Protein AF-A0AAU4IMH9-F1 (afdb_monomer)

pLDDT: mean 73.92, std 11.95, range [44.5, 88.88]

Structure (mmCIF, N/CA/C/O backbone):
data_AF-A0AAU4IMH9-F1
#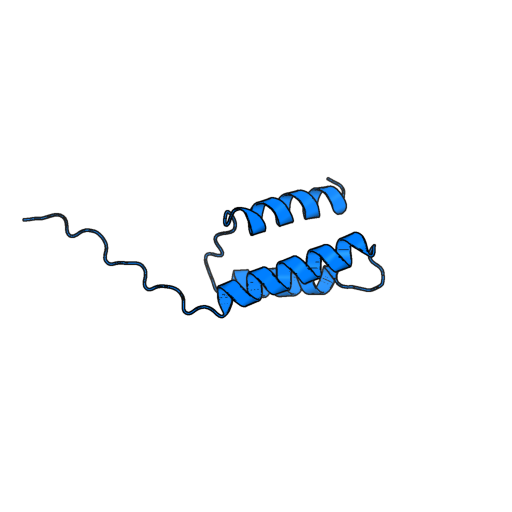
_entry.id   AF-A0AAU4IMH9-F1
#
loop_
_atom_site.group_PDB
_atom_site.id
_atom_site.type_symbol
_atom_site.label_atom_id
_atom_site.label_alt_id
_atom_site.label_comp_id
_atom_site.label_asym_id
_atom_site.label_entity_id
_atom_site.label_seq_id
_atom_site.pdbx_PDB_ins_code
_atom_site.Cartn_x
_atom_site.Cartn_y
_atom_site.Cartn_z
_atom_site.occupancy
_atom_site.B_iso_or_equiv
_atom_site.auth_seq_id
_atom_site.auth_comp_id
_atom_site.auth_asym_id
_atom_site.auth_atom_id
_atom_site.pdbx_PDB_model_num
ATOM 1 N N . MET A 1 1 ? 1.996 9.427 -18.538 1.00 60.84 1 MET A N 1
ATOM 2 C CA . MET A 1 1 ? 2.343 9.382 -17.112 1.00 60.84 1 MET A CA 1
ATOM 3 C C . MET A 1 1 ? 3.046 8.067 -16.959 1.00 60.84 1 MET A C 1
ATOM 5 O O . MET A 1 1 ? 2.413 7.045 -17.214 1.00 60.84 1 MET A O 1
ATOM 9 N N . ASP A 1 2 ? 4.349 8.120 -16.747 1.00 76.75 2 ASP A N 1
ATOM 10 C CA . ASP A 1 2 ? 5.154 6.913 -16.623 1.00 76.75 2 ASP A CA 1
ATOM 11 C C . ASP A 1 2 ? 4.889 6.270 -15.248 1.00 76.75 2 ASP A C 1
ATOM 13 O O . ASP A 1 2 ? 4.349 6.923 -14.348 1.00 76.75 2 ASP A O 1
ATOM 17 N N . ASP A 1 3 ? 5.192 4.977 -15.089 1.00 66.25 3 ASP A N 1
ATOM 18 C CA . ASP A 1 3 ? 4.874 4.222 -13.860 1.00 66.25 3 ASP A CA 1
ATOM 19 C C . ASP A 1 3 ? 5.471 4.896 -12.602 1.00 66.25 3 ASP A C 1
ATOM 21 O O . ASP A 1 3 ? 4.843 4.907 -11.543 1.00 66.25 3 ASP A O 1
ATOM 25 N N . GLU A 1 4 ? 6.645 5.522 -12.735 1.00 68.81 4 GLU A N 1
ATOM 26 C CA . GLU A 1 4 ? 7.315 6.294 -11.678 1.00 68.81 4 GLU A CA 1
ATOM 27 C C . GLU A 1 4 ? 6.547 7.563 -11.282 1.00 68.81 4 GLU A 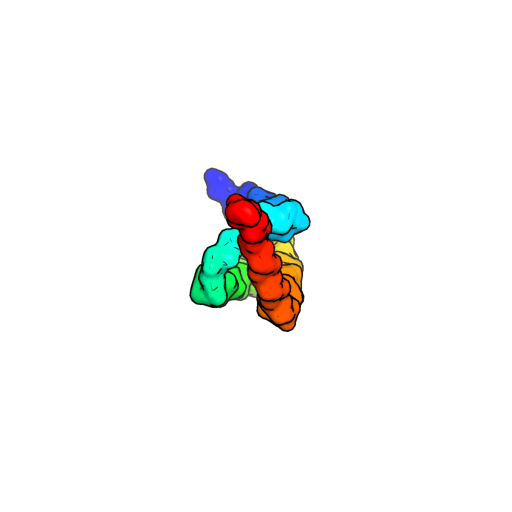C 1
ATOM 29 O O . GLU A 1 4 ? 6.360 7.822 -10.091 1.00 68.81 4 GLU A O 1
ATOM 34 N N . ASP A 1 5 ? 6.029 8.320 -12.254 1.00 73.25 5 ASP A N 1
ATOM 35 C CA . ASP A 1 5 ? 5.230 9.520 -11.980 1.00 73.25 5 ASP A CA 1
ATOM 36 C C . ASP A 1 5 ? 3.950 9.158 -11.219 1.00 73.25 5 ASP A C 1
ATOM 38 O O . ASP A 1 5 ? 3.546 9.853 -10.280 1.00 73.25 5 ASP A O 1
ATOM 42 N N . PHE A 1 6 ? 3.287 8.068 -11.625 1.00 74.62 6 PHE A N 1
ATOM 43 C CA . PHE A 1 6 ? 2.067 7.592 -10.972 1.00 74.62 6 PHE A CA 1
ATOM 44 C C . PHE A 1 6 ? 2.337 7.204 -9.518 1.00 74.62 6 PHE A C 1
ATOM 46 O O . PHE A 1 6 ? 1.565 7.565 -8.625 1.00 74.62 6 PHE A O 1
ATOM 53 N N . LEU A 1 7 ? 3.462 6.531 -9.271 1.00 72.38 7 LEU A N 1
ATOM 54 C CA . LEU A 1 7 ? 3.879 6.141 -7.932 1.00 72.38 7 LEU A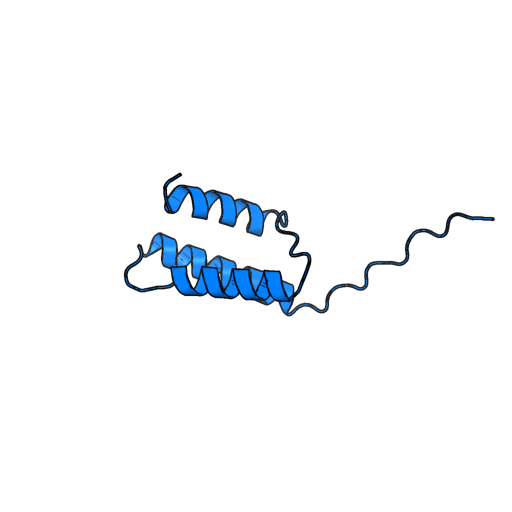 CA 1
ATOM 55 C C . LEU A 1 7 ? 4.196 7.353 -7.051 1.00 72.38 7 LEU A C 1
ATOM 57 O O . LEU A 1 7 ? 3.773 7.385 -5.897 1.00 72.38 7 LEU A O 1
ATOM 61 N N . GLY A 1 8 ? 4.877 8.363 -7.600 1.00 73.19 8 GLY A N 1
ATOM 62 C CA . GLY A 1 8 ? 5.190 9.609 -6.897 1.00 73.19 8 GLY A CA 1
ATOM 63 C C . GLY A 1 8 ? 3.934 10.354 -6.445 1.00 73.19 8 GLY A C 1
ATOM 64 O O . GLY A 1 8 ? 3.807 10.706 -5.273 1.00 73.19 8 GLY A O 1
ATOM 65 N N . VAL A 1 9 ? 2.953 10.515 -7.338 1.00 74.06 9 VAL A N 1
ATOM 66 C CA . VAL A 1 9 ? 1.665 11.152 -7.004 1.00 74.06 9 VAL A CA 1
ATOM 67 C C . VAL A 1 9 ? 0.882 10.338 -5.970 1.00 74.06 9 VAL A C 1
ATOM 69 O O . VAL A 1 9 ? 0.267 10.905 -5.062 1.00 74.06 9 VAL A O 1
ATOM 72 N N . LEU A 1 10 ? 0.901 9.007 -6.075 1.00 69.50 10 LEU A N 1
ATOM 73 C CA . LEU A 1 10 ? 0.203 8.134 -5.134 1.00 69.50 10 LEU A CA 1
ATOM 74 C C . LEU A 1 10 ? 0.870 8.154 -3.747 1.00 69.50 10 LEU A C 1
ATOM 76 O O . LEU A 1 10 ? 0.166 8.188 -2.735 1.00 69.50 10 LEU A O 1
ATOM 80 N N . LEU A 1 11 ? 2.205 8.175 -3.687 1.00 68.69 11 LEU A N 1
ATOM 81 C CA . LEU A 1 11 ? 2.981 8.331 -2.454 1.00 68.69 11 LEU A CA 1
ATOM 82 C C . LEU A 1 11 ? 2.633 9.638 -1.751 1.00 68.69 11 LEU A C 1
ATOM 84 O O . LEU A 1 11 ? 2.328 9.622 -0.556 1.00 68.69 11 LEU A O 1
ATOM 88 N N . ASP A 1 12 ? 2.621 10.747 -2.483 1.00 74.12 12 ASP A N 1
ATOM 89 C CA . ASP A 1 12 ? 2.298 12.064 -1.933 1.00 74.12 12 ASP A CA 1
ATOM 90 C C . ASP A 1 12 ? 0.864 12.074 -1.368 1.00 74.12 12 ASP A C 1
ATOM 92 O O . ASP A 1 12 ? 0.623 12.443 -0.215 1.00 74.12 12 ASP A O 1
ATOM 96 N N . ALA A 1 13 ? -0.086 11.492 -2.108 1.00 67.69 13 ALA A N 1
ATOM 97 C CA . ALA A 1 13 ? -1.478 11.365 -1.679 1.00 67.69 13 ALA A CA 1
ATOM 98 C C . ALA A 1 13 ? -1.677 10.467 -0.437 1.00 67.69 13 ALA A C 1
ATOM 100 O O . ALA A 1 13 ? -2.553 10.746 0.395 1.00 67.69 13 ALA A O 1
ATOM 101 N N . VAL A 1 14 ? -0.896 9.387 -0.288 1.00 63.62 14 VAL A N 1
ATOM 102 C CA . VAL A 1 14 ? -0.918 8.531 0.915 1.00 63.62 14 VAL A CA 1
ATOM 103 C C . VAL A 1 14 ? -0.290 9.254 2.107 1.00 63.62 14 VAL A C 1
ATOM 105 O O . VAL A 1 14 ? -0.818 9.147 3.219 1.00 63.62 14 VAL A O 1
ATOM 108 N N . THR A 1 15 ? 0.804 9.984 1.880 1.00 63.66 15 THR A N 1
ATOM 109 C CA . THR A 1 15 ? 1.586 10.673 2.920 1.00 63.66 15 THR A CA 1
ATOM 110 C C . THR A 1 15 ? 0.831 11.867 3.494 1.00 63.66 15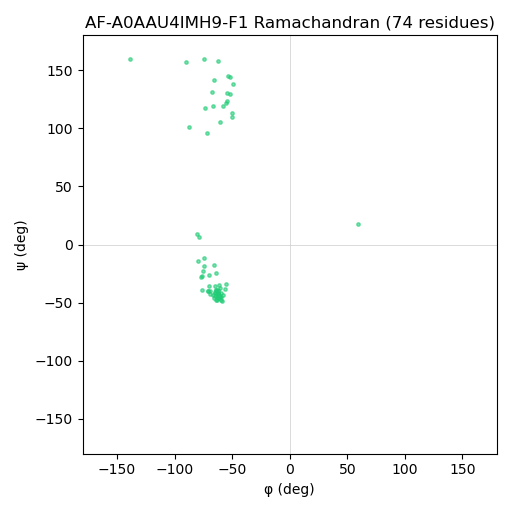 THR A C 1
ATOM 112 O O . THR A 1 15 ? 0.785 12.036 4.709 1.00 63.66 15 THR A O 1
ATOM 115 N N . GLU A 1 16 ? 0.139 12.635 2.655 1.00 59.62 16 GLU A N 1
ATOM 116 C CA . GLU A 1 16 ? -0.660 13.786 3.090 1.00 59.62 16 GLU A CA 1
ATOM 117 C C . GLU A 1 16 ? -2.047 13.410 3.644 1.00 59.62 16 GLU A C 1
ATOM 119 O O . GLU A 1 16 ? -2.878 14.281 3.905 1.00 59.62 16 GLU A O 1
ATOM 124 N N . THR A 1 17 ? -2.349 12.123 3.860 1.00 58.72 17 THR A N 1
ATOM 125 C CA . THR A 1 17 ? -3.687 11.663 4.301 1.00 58.72 17 THR A CA 1
ATOM 126 C C . THR A 1 17 ? -4.820 12.033 3.326 1.00 58.72 17 THR A C 1
ATOM 128 O O . THR A 1 17 ? -5.995 11.980 3.692 1.00 58.72 17 THR A O 1
ATOM 131 N N . ARG A 1 18 ? -4.499 12.383 2.071 1.00 61.50 18 ARG A N 1
ATOM 132 C CA . ARG A 1 18 ? -5.483 12.790 1.050 1.00 61.50 18 ARG A CA 1
ATOM 133 C C . ARG A 1 18 ? -6.273 11.613 0.489 1.00 61.50 18 ARG A C 1
ATOM 135 O O . ARG A 1 18 ? -7.398 11.793 0.028 1.00 61.50 18 ARG A O 1
ATOM 142 N N . LEU A 1 19 ? -5.731 10.401 0.592 1.00 64.69 19 LEU A N 1
ATOM 143 C CA . LEU A 1 19 ? -6.469 9.171 0.318 1.00 64.69 19 LEU A CA 1
ATOM 144 C C . LEU A 1 19 ? -7.486 8.889 1.435 1.00 64.69 19 LEU A C 1
ATOM 146 O O . LEU A 1 19 ? -7.167 8.311 2.482 1.00 64.69 19 LEU A O 1
ATOM 150 N N . LYS A 1 20 ? -8.729 9.314 1.182 1.00 65.69 20 LYS A N 1
ATOM 151 C CA . LYS A 1 20 ? -9.933 8.831 1.862 1.00 65.69 20 LYS A CA 1
ATOM 152 C C . LYS A 1 20 ? -10.436 7.599 1.122 1.00 65.69 20 LYS A C 1
ATOM 154 O O . LYS A 1 20 ? -11.070 7.721 0.081 1.00 65.69 20 LYS A O 1
ATOM 159 N N . LEU A 1 21 ? -10.143 6.428 1.669 1.00 66.56 21 LEU A N 1
ATOM 160 C CA . LEU A 1 21 ? -10.808 5.196 1.260 1.00 66.56 21 LEU A CA 1
ATOM 161 C C . LEU A 1 21 ? -12.220 5.241 1.850 1.00 66.56 21 LEU A C 1
ATOM 163 O O . LEU A 1 21 ? -12.375 5.357 3.067 1.00 66.56 21 LEU A O 1
ATOM 167 N N . LEU A 1 22 ? -13.231 5.250 0.988 1.00 59.44 22 LEU A N 1
ATOM 168 C CA . LEU A 1 22 ? -14.642 5.373 1.353 1.00 59.44 22 LEU A CA 1
ATOM 169 C C . LEU A 1 22 ? -15.175 4.051 1.911 1.00 59.44 22 LEU A C 1
ATOM 171 O O . LEU A 1 22 ? -16.099 4.060 2.724 1.00 59.44 22 LEU A O 1
ATOM 175 N N . THR A 1 23 ? -14.582 2.921 1.509 1.00 73.19 23 THR A N 1
ATOM 176 C CA . THR A 1 23 ? -14.984 1.584 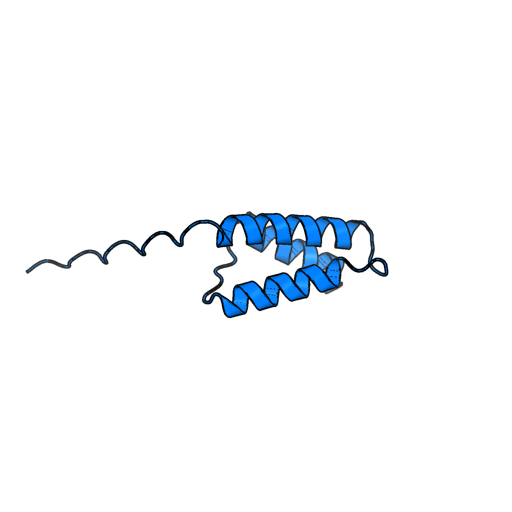1.964 1.00 73.19 23 THR A CA 1
ATOM 177 C C . THR A 1 23 ? -13.798 0.659 2.256 1.00 73.19 23 THR A C 1
ATOM 179 O O . THR A 1 23 ? -12.683 0.841 1.762 1.00 73.19 23 THR A O 1
ATOM 182 N N . GLY A 1 24 ? -14.046 -0.387 3.054 1.00 75.44 24 GLY A N 1
ATOM 183 C CA . GLY A 1 24 ? -13.063 -1.448 3.304 1.00 75.44 24 GLY A CA 1
ATOM 184 C C . GLY A 1 24 ? -12.696 -2.253 2.049 1.00 75.44 24 GLY A C 1
ATOM 185 O O . GLY A 1 24 ? -11.589 -2.784 1.967 1.00 75.44 24 GLY A O 1
ATOM 186 N N . ASP A 1 25 ? -13.580 -2.305 1.051 1.00 81.69 25 ASP A N 1
ATOM 187 C CA . ASP A 1 25 ? -13.315 -2.994 -0.216 1.00 81.69 25 ASP A CA 1
ATOM 188 C C . ASP A 1 25 ? -12.377 -2.190 -1.119 1.00 81.69 25 ASP A C 1
ATOM 190 O O . ASP A 1 25 ? -11.448 -2.759 -1.691 1.00 81.69 25 ASP A O 1
ATOM 194 N N . GLU A 1 26 ? -12.530 -0.864 -1.170 1.00 80.12 26 GLU A N 1
ATOM 195 C CA . GLU A 1 26 ? -11.564 0.023 -1.836 1.00 80.12 26 GLU A CA 1
ATOM 196 C C . GLU A 1 26 ? -10.178 -0.096 -1.199 1.00 80.12 26 GLU A C 1
ATOM 198 O O . GLU A 1 26 ? -9.169 -0.191 -1.897 1.00 80.12 26 GLU A O 1
ATOM 203 N N . ALA A 1 27 ? -10.125 -0.171 0.132 1.00 81.75 27 ALA A N 1
ATOM 204 C CA . ALA A 1 27 ? -8.886 -0.390 0.863 1.00 81.75 27 ALA A CA 1
ATOM 205 C C . ALA A 1 27 ? -8.215 -1.713 0.472 1.00 81.75 27 ALA A C 1
ATOM 207 O O . ALA A 1 27 ? -7.013 -1.757 0.204 1.00 81.75 27 ALA A O 1
ATOM 208 N N . ARG A 1 28 ? -8.999 -2.792 0.389 1.00 82.69 28 ARG A N 1
ATOM 209 C CA . ARG A 1 28 ? -8.512 -4.110 -0.024 1.00 82.69 28 ARG A CA 1
ATOM 210 C C . ARG A 1 28 ? -8.040 -4.109 -1.482 1.00 82.69 28 ARG A C 1
ATOM 212 O O . ARG A 1 28 ? -6.997 -4.695 -1.762 1.00 82.69 28 ARG A O 1
ATOM 219 N N . ALA A 1 29 ? -8.752 -3.437 -2.385 1.00 85.00 29 ALA A N 1
ATOM 220 C CA . ALA A 1 29 ? -8.352 -3.304 -3.786 1.00 85.00 29 ALA A CA 1
ATOM 221 C C . ALA A 1 29 ? -7.008 -2.571 -3.923 1.00 85.00 29 ALA A C 1
ATOM 223 O O . ALA A 1 29 ? -6.109 -3.054 -4.609 1.00 85.00 29 ALA A O 1
ATOM 224 N N . VAL A 1 30 ? -6.825 -1.462 -3.199 1.00 83.56 30 VAL A N 1
ATOM 225 C CA . VAL A 1 30 ? -5.552 -0.721 -3.177 1.00 83.56 30 VAL A CA 1
ATOM 226 C C . VAL A 1 30 ? -4.421 -1.574 -2.596 1.00 83.56 30 VAL A C 1
ATOM 228 O O . VAL A 1 30 ? -3.336 -1.611 -3.169 1.00 83.56 30 VAL A O 1
ATOM 231 N N . MET A 1 31 ? -4.666 -2.323 -1.516 1.00 86.56 31 MET A N 1
ATOM 232 C CA . MET A 1 31 ? -3.667 -3.243 -0.949 1.00 86.56 31 MET A CA 1
ATOM 233 C C . MET A 1 31 ? -3.237 -4.334 -1.944 1.00 86.56 31 MET A C 1
ATOM 235 O O . MET A 1 31 ? -2.056 -4.679 -1.983 1.00 86.56 31 MET A O 1
ATOM 239 N N . MET A 1 32 ? -4.161 -4.862 -2.759 1.00 87.75 32 MET A N 1
ATOM 240 C CA . MET A 1 32 ? -3.830 -5.838 -3.808 1.00 87.75 32 MET A CA 1
ATOM 241 C C . MET A 1 32 ? -3.018 -5.215 -4.946 1.00 87.75 32 MET A C 1
ATOM 243 O O . MET A 1 32 ? -2.043 -5.817 -5.388 1.00 87.75 32 MET A O 1
ATOM 247 N N . LEU A 1 33 ? -3.383 -4.010 -5.395 1.00 87.00 33 LEU A N 1
ATOM 248 C CA . LEU A 1 33 ? -2.646 -3.295 -6.442 1.00 87.00 33 LEU A CA 1
ATOM 249 C C . LEU A 1 33 ? -1.211 -2.980 -6.006 1.00 87.00 33 LEU A C 1
ATOM 251 O O . LEU A 1 33 ? -0.281 -3.211 -6.771 1.00 87.00 33 LEU A O 1
ATOM 255 N N . LEU A 1 34 ? -1.019 -2.534 -4.760 1.00 86.12 34 LEU A N 1
ATOM 256 C CA . LEU A 1 34 ? 0.317 -2.330 -4.192 1.00 86.12 34 LEU A CA 1
ATOM 257 C C . LEU A 1 34 ? 1.103 -3.645 -4.121 1.00 86.12 34 LEU A C 1
ATOM 259 O O . LEU A 1 34 ? 2.272 -3.674 -4.480 1.00 86.12 34 LEU A O 1
ATOM 263 N N . GLY A 1 35 ? 0.455 -4.756 -3.754 1.00 88.00 35 GLY A N 1
ATOM 264 C CA . GLY A 1 35 ? 1.087 -6.077 -3.789 1.00 88.00 35 GLY A CA 1
ATOM 265 C C . GLY A 1 35 ? 1.529 -6.517 -5.190 1.00 88.00 35 GLY A C 1
ATOM 266 O O . GLY A 1 35 ? 2.571 -7.145 -5.319 1.00 88.00 35 GLY A O 1
ATOM 267 N N . ALA A 1 36 ? 0.792 -6.154 -6.242 1.00 87.62 36 ALA A N 1
ATOM 268 C CA . ALA A 1 36 ? 1.192 -6.439 -7.622 1.00 87.62 36 ALA A CA 1
ATOM 269 C C . ALA A 1 36 ? 2.401 -5.601 -8.082 1.00 87.62 36 ALA A C 1
ATOM 271 O O . ALA A 1 36 ? 3.145 -6.020 -8.966 1.00 87.62 36 ALA A O 1
ATOM 272 N N . LEU A 1 37 ? 2.608 -4.424 -7.485 1.00 85.88 37 LEU A N 1
ATOM 273 C CA . LEU A 1 37 ? 3.778 -3.577 -7.736 1.00 85.88 37 LEU A CA 1
ATOM 274 C C . LEU A 1 37 ? 5.025 -4.043 -6.969 1.00 85.88 37 LEU A C 1
ATOM 276 O O . LEU A 1 37 ? 6.132 -3.640 -7.313 1.00 85.88 37 LEU A O 1
ATOM 280 N N . GLU A 1 38 ? 4.861 -4.923 -5.976 1.00 84.75 38 GLU A N 1
ATOM 281 C CA . GLU A 1 38 ? 5.965 -5.562 -5.250 1.00 84.75 38 GLU A CA 1
ATOM 282 C C . GLU A 1 38 ? 6.613 -6.7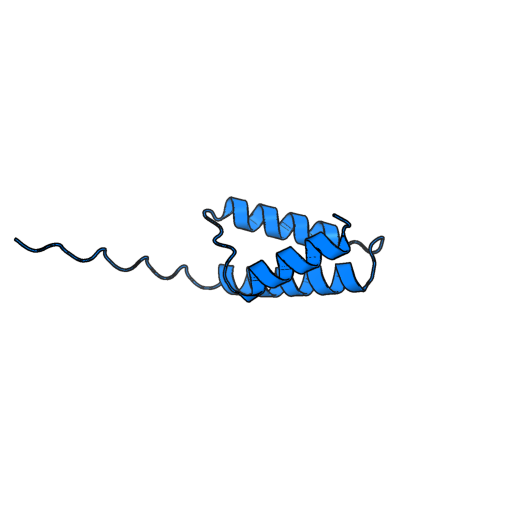36 -6.021 1.00 84.75 38 GLU A C 1
ATOM 284 O O . GLU A 1 38 ? 7.474 -7.426 -5.481 1.00 84.75 38 GLU A O 1
ATOM 289 N N . ASP A 1 39 ? 6.223 -6.975 -7.275 1.00 88.56 39 ASP A N 1
ATOM 290 C CA . ASP A 1 39 ? 6.770 -8.046 -8.113 1.00 88.56 39 ASP A CA 1
ATOM 291 C C . ASP A 1 39 ? 8.260 -7.828 -8.465 1.00 88.56 39 ASP A C 1
ATOM 293 O O . ASP A 1 39 ? 8.702 -6.707 -8.731 1.00 88.56 39 ASP A O 1
ATOM 297 N N . GLU A 1 40 ? 9.054 -8.905 -8.489 1.00 75.88 40 GLU A N 1
ATOM 298 C CA . GLU A 1 40 ? 10.506 -8.857 -8.746 1.00 75.88 40 GLU A CA 1
ATOM 299 C C . GLU A 1 40 ? 10.870 -8.389 -10.164 1.00 75.88 40 GLU A C 1
ATOM 301 O O . GLU A 1 40 ? 11.999 -7.959 -10.398 1.00 75.88 40 GLU A O 1
ATOM 306 N N . THR A 1 41 ? 9.922 -8.421 -11.105 1.00 84.81 41 THR A N 1
ATOM 307 C CA . THR A 1 41 ? 10.094 -7.877 -12.462 1.00 84.81 41 THR A CA 1
ATOM 308 C C . THR A 1 41 ? 10.062 -6.348 -12.508 1.00 84.81 41 THR A C 1
ATOM 310 O O . THR A 1 41 ? 10.407 -5.759 -13.537 1.00 84.81 41 THR A O 1
ATOM 313 N N . ARG A 1 42 ? 9.663 -5.685 -11.415 1.00 83.25 42 ARG A N 1
ATOM 314 C CA . ARG A 1 42 ? 9.647 -4.223 -11.290 1.00 83.25 42 ARG A CA 1
ATOM 315 C C . ARG A 1 42 ? 10.971 -3.685 -10.746 1.00 83.25 42 ARG A C 1
ATOM 317 O O . ARG A 1 42 ? 11.724 -4.379 -10.062 1.00 83.25 42 ARG A O 1
ATOM 324 N N . SER A 1 43 ? 11.225 -2.405 -11.033 1.00 88.69 43 SER A N 1
ATOM 325 C CA . SER A 1 43 ? 12.340 -1.654 -10.446 1.00 88.69 43 SER A CA 1
ATOM 326 C C . SER A 1 43 ? 12.331 -1.772 -8.917 1.00 88.69 43 SER A C 1
ATOM 328 O O . SER A 1 43 ? 11.269 -1.791 -8.290 1.00 88.69 43 SER A O 1
ATOM 330 N N . GLU A 1 44 ? 13.518 -1.832 -8.313 1.00 87.50 44 GLU A N 1
ATOM 331 C CA . GLU A 1 44 ? 13.680 -1.848 -6.856 1.00 87.50 44 GLU A CA 1
ATOM 332 C C . GLU A 1 44 ? 13.014 -0.644 -6.187 1.00 87.50 44 GLU A C 1
ATOM 334 O O . GLU A 1 44 ? 12.366 -0.805 -5.154 1.00 87.50 44 GLU A O 1
ATOM 339 N N . GLU A 1 45 ? 13.088 0.528 -6.817 1.00 85.12 45 GLU A N 1
ATOM 340 C CA . GLU A 1 45 ? 12.461 1.760 -6.331 1.00 85.12 45 GLU A CA 1
ATOM 341 C C . GLU A 1 45 ? 10.937 1.617 -6.264 1.00 85.12 45 GLU A C 1
ATOM 343 O O . GLU A 1 45 ? 10.320 1.949 -5.250 1.00 85.12 45 GLU A O 1
ATOM 348 N N . VAL A 1 46 ? 10.334 1.032 -7.305 1.00 81.81 46 VAL A N 1
ATOM 349 C CA . VAL A 1 46 ? 8.886 0.780 -7.372 1.00 81.81 46 VAL A CA 1
ATOM 350 C C . VAL A 1 46 ? 8.463 -0.219 -6.298 1.00 81.81 46 VAL A C 1
ATOM 352 O O . VAL A 1 46 ? 7.479 0.006 -5.591 1.00 81.81 46 VAL A O 1
ATOM 355 N N . ARG A 1 47 ? 9.236 -1.295 -6.129 1.00 88.69 47 ARG A N 1
ATOM 356 C CA . ARG A 1 47 ? 8.980 -2.335 -5.125 1.00 88.69 47 ARG A CA 1
ATOM 357 C C . ARG A 1 47 ? 9.040 -1.775 -3.705 1.00 88.69 47 ARG A C 1
ATOM 359 O O . ARG A 1 47 ? 8.157 -2.047 -2.891 1.00 88.69 47 ARG A O 1
ATOM 366 N N . ALA A 1 48 ? 10.073 -0.983 -3.415 1.00 85.50 48 ALA A N 1
ATOM 367 C CA . ALA A 1 48 ? 10.290 -0.374 -2.108 1.00 85.50 48 ALA A CA 1
ATOM 368 C C . ALA A 1 48 ? 9.168 0.613 -1.758 1.00 85.50 48 ALA A C 1
ATOM 370 O O . ALA A 1 48 ? 8.579 0.523 -0.678 1.00 85.50 48 ALA A O 1
ATOM 371 N N . ALA A 1 49 ? 8.816 1.492 -2.696 1.00 84.75 49 ALA A N 1
ATOM 372 C CA . ALA A 1 49 ? 7.724 2.441 -2.529 1.00 84.75 49 ALA A CA 1
ATOM 373 C C . ALA A 1 49 ? 6.368 1.741 -2.334 1.00 84.75 49 ALA A C 1
ATOM 375 O O . ALA A 1 49 ? 5.624 2.087 -1.414 1.00 84.75 49 ALA A O 1
ATOM 376 N N . ALA A 1 50 ? 6.058 0.713 -3.131 1.00 87.25 50 ALA A N 1
ATOM 377 C CA . ALA A 1 50 ? 4.823 -0.056 -2.982 1.00 87.25 50 ALA A CA 1
ATOM 378 C C . ALA A 1 50 ? 4.722 -0.729 -1.600 1.00 87.25 50 ALA A C 1
ATOM 380 O O . ALA A 1 50 ? 3.694 -0.601 -0.924 1.00 87.25 50 ALA A O 1
ATOM 381 N N . GLY A 1 51 ? 5.807 -1.361 -1.139 1.00 88.88 51 GLY A N 1
ATOM 382 C CA . GLY A 1 51 ? 5.876 -1.987 0.182 1.00 88.88 51 GLY A CA 1
ATOM 383 C C . GLY A 1 51 ? 5.704 -0.987 1.329 1.00 88.88 51 GLY A C 1
ATOM 384 O O . GLY A 1 51 ? 4.949 -1.241 2.276 1.00 88.88 51 GLY A O 1
ATOM 385 N N . GLU A 1 52 ? 6.338 0.183 1.230 1.00 87.50 52 GLU A N 1
ATOM 386 C CA . GLU A 1 52 ? 6.187 1.259 2.211 1.00 87.50 52 GLU A CA 1
ATOM 387 C C . GLU A 1 52 ? 4.735 1.755 2.287 1.00 87.50 52 GLU A C 1
ATOM 389 O O . GLU A 1 52 ? 4.160 1.873 3.377 1.00 87.50 52 GLU A O 1
ATOM 394 N N . MET A 1 53 ? 4.101 1.986 1.137 1.00 85.19 53 MET A N 1
ATOM 395 C CA . MET A 1 53 ? 2.705 2.420 1.072 1.00 85.19 53 MET A CA 1
ATOM 396 C C . MET A 1 53 ? 1.760 1.380 1.661 1.00 85.19 53 MET A C 1
ATOM 398 O O . MET A 1 53 ? 0.860 1.736 2.426 1.00 85.19 53 MET A O 1
ATOM 402 N N . ARG A 1 54 ? 1.979 0.097 1.360 1.00 86.88 54 ARG A N 1
ATOM 403 C CA . ARG A 1 54 ? 1.153 -1.002 1.868 1.00 86.88 54 ARG A CA 1
ATOM 404 C C . ARG A 1 54 ? 1.264 -1.121 3.389 1.00 86.88 54 ARG A C 1
ATOM 406 O O . ARG A 1 54 ? 0.255 -1.316 4.066 1.00 86.88 54 ARG A O 1
ATOM 413 N N . CYS A 1 55 ? 2.464 -0.922 3.938 1.00 85.50 55 CYS A N 1
ATOM 414 C CA . CYS A 1 55 ? 2.703 -0.880 5.382 1.00 85.50 55 CYS A CA 1
ATOM 415 C C . CYS A 1 55 ? 1.966 0.290 6.058 1.00 85.50 55 CYS A C 1
ATOM 417 O O . CYS A 1 55 ? 1.250 0.100 7.051 1.00 85.50 55 CYS A O 1
ATOM 419 N N . ARG A 1 56 ? 2.075 1.499 5.491 1.00 83.19 56 ARG A N 1
ATOM 420 C CA . ARG A 1 56 ? 1.394 2.702 6.002 1.00 83.19 56 ARG A CA 1
ATOM 421 C C . ARG A 1 56 ? -0.129 2.564 5.942 1.00 83.19 56 ARG A C 1
ATOM 423 O O . ARG A 1 56 ? -0.815 2.870 6.918 1.00 83.19 56 ARG A O 1
ATOM 430 N N . LEU A 1 57 ? -0.662 2.081 4.819 1.00 80.94 57 LEU A N 1
ATOM 431 C CA . LEU A 1 57 ? -2.098 1.881 4.630 1.00 80.94 57 LEU A CA 1
ATOM 432 C C . LEU A 1 57 ? -2.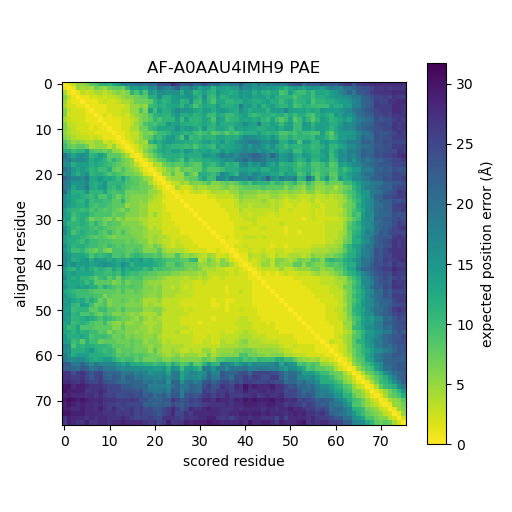631 0.793 5.572 1.00 80.94 57 LEU A C 1
ATOM 434 O O . LEU A 1 57 ? -3.622 1.018 6.262 1.00 80.94 57 LEU A O 1
ATOM 438 N N . GLY A 1 58 ? -1.935 -0.343 5.672 1.00 82.31 58 GLY A N 1
ATOM 439 C CA . GLY A 1 58 ? -2.280 -1.431 6.588 1.00 82.31 58 GLY A CA 1
ATOM 440 C C . GLY A 1 58 ? -2.313 -0.982 8.050 1.00 82.31 58 GLY A C 1
ATOM 441 O O . GLY A 1 58 ? -3.275 -1.275 8.756 1.00 82.31 58 GLY A O 1
ATOM 442 N N . SER A 1 59 ? -1.331 -0.187 8.482 1.00 81.06 59 SER A N 1
ATOM 443 C CA . SER A 1 59 ? -1.297 0.380 9.840 1.00 81.06 59 SER A CA 1
ATOM 444 C C . SER A 1 59 ? -2.490 1.302 10.121 1.00 81.06 59 SER A C 1
ATOM 446 O O . SER A 1 59 ? -3.067 1.257 11.206 1.00 81.06 59 SER A O 1
ATOM 448 N N . ARG A 1 60 ? -2.904 2.111 9.136 1.00 76.56 60 ARG A N 1
ATOM 449 C CA . ARG A 1 60 ? -4.079 2.995 9.249 1.00 76.56 60 ARG A CA 1
ATOM 450 C C . ARG A 1 60 ? -5.400 2.225 9.277 1.00 76.56 60 ARG A C 1
ATOM 452 O O . ARG A 1 60 ? -6.315 2.646 9.973 1.00 76.56 60 ARG A O 1
ATOM 459 N N . LEU A 1 61 ? -5.502 1.128 8.530 1.00 74.56 61 LEU A N 1
ATOM 460 C CA . LEU A 1 61 ? -6.700 0.281 8.474 1.00 74.56 61 LEU A CA 1
ATOM 461 C C . LEU A 1 61 ? -6.840 -0.635 9.697 1.00 74.56 61 LEU A C 1
ATOM 463 O O . LEU A 1 61 ? -7.955 -1.003 10.055 1.00 74.56 61 LEU A O 1
ATOM 467 N N . ALA A 1 62 ? -5.723 -1.012 10.326 1.00 73.25 62 ALA A N 1
ATOM 468 C CA . ALA A 1 62 ? -5.710 -1.779 11.569 1.00 73.25 62 ALA A CA 1
ATOM 469 C C . ALA A 1 62 ? -6.095 -0.932 12.796 1.00 73.25 62 ALA A C 1
ATOM 471 O O . ALA A 1 62 ? -6.466 -1.489 13.831 1.00 73.25 62 ALA A O 1
ATOM 472 N N . L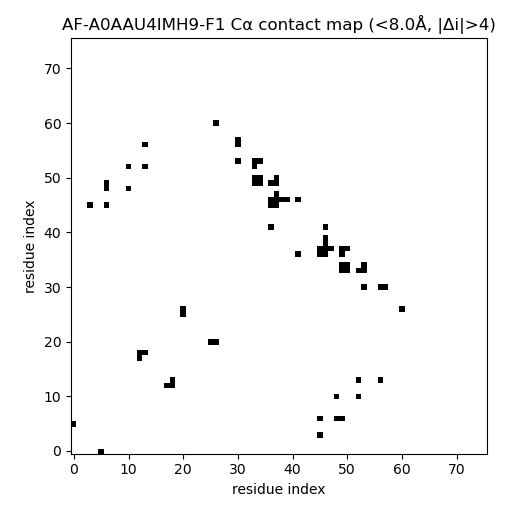EU A 1 63 ? -6.030 0.402 12.695 1.00 62.47 63 LEU A N 1
ATOM 473 C CA . LEU A 1 63 ? -6.610 1.283 13.701 1.00 62.47 63 LEU A CA 1
ATOM 474 C C . LEU A 1 63 ? -8.140 1.140 13.659 1.00 62.47 63 LEU A C 1
ATOM 476 O O . LEU A 1 63 ? -8.719 1.239 12.574 1.00 62.47 63 LEU A O 1
ATOM 480 N N . PRO A 1 64 ? -8.823 0.952 14.806 1.00 52.09 64 PRO A N 1
ATOM 481 C CA . PRO A 1 64 ? -10.277 1.012 14.832 1.00 52.09 64 PRO A CA 1
ATOM 482 C C . PRO A 1 64 ? -10.703 2.348 14.224 1.00 52.09 64 PRO A C 1
ATOM 484 O O . PRO A 1 64 ? -10.233 3.400 14.665 1.00 52.09 64 PRO A O 1
ATOM 487 N N . ALA A 1 65 ? -11.542 2.296 13.183 1.00 56.69 65 ALA A N 1
ATOM 488 C CA . ALA A 1 65 ? -12.094 3.490 12.563 1.00 56.69 65 ALA A CA 1
ATOM 489 C C . ALA A 1 65 ? -12.670 4.355 13.685 1.00 56.69 65 ALA A C 1
ATOM 491 O O . ALA A 1 65 ? -13.593 3.925 14.382 1.00 56.69 65 ALA A O 1
ATOM 492 N N . ALA A 1 66 ? -12.062 5.522 13.922 1.00 51.28 66 ALA A N 1
ATOM 493 C CA . ALA A 1 66 ? -12.537 6.430 14.950 1.00 51.28 66 ALA A CA 1
ATOM 494 C C . ALA A 1 66 ? -14.038 6.641 14.706 1.00 51.28 66 ALA A C 1
ATOM 496 O O . ALA A 1 66 ? -14.414 6.886 13.552 1.00 51.28 66 ALA A O 1
ATOM 497 N N . PRO A 1 67 ? -14.902 6.488 15.728 1.00 44.50 67 PRO A N 1
ATOM 498 C CA . PRO A 1 67 ? -16.323 6.702 15.535 1.00 44.50 67 PRO A CA 1
ATOM 499 C C . PRO A 1 67 ? -16.470 8.109 14.970 1.00 44.50 67 PRO A C 1
ATOM 501 O O . PRO A 1 67 ? -15.966 9.064 15.565 1.00 44.50 67 PRO A O 1
ATOM 504 N N . ALA A 1 68 ? -17.080 8.221 13.787 1.00 55.38 68 ALA A N 1
ATOM 505 C CA . ALA A 1 68 ? -17.440 9.507 13.219 1.00 55.38 68 ALA A CA 1
ATOM 506 C C . ALA A 1 68 ? -18.194 10.262 14.318 1.00 55.38 68 ALA A C 1
ATOM 508 O O . ALA A 1 68 ? -19.262 9.821 14.748 1.00 55.38 68 ALA A O 1
ATOM 509 N N . GLY A 1 69 ? -17.560 11.301 14.871 1.00 51.22 69 GLY A N 1
ATOM 510 C CA . GLY A 1 69 ? -18.088 12.019 16.024 1.00 51.22 69 GLY A CA 1
ATOM 511 C C . GLY A 1 69 ? -19.521 12.474 15.742 1.00 51.22 69 GLY A C 1
ATOM 512 O O . GLY A 1 69 ? -19.835 12.774 14.585 1.00 51.22 69 GLY A O 1
ATOM 513 N N . PRO A 1 70 ? -20.404 12.492 16.757 1.00 57.41 70 PRO A N 1
ATOM 514 C CA . PRO A 1 70 ? -21.795 12.860 16.551 1.00 57.41 70 PRO A CA 1
ATOM 515 C C . PRO A 1 70 ? -21.864 14.230 15.873 1.00 57.41 70 PRO A C 1
ATOM 517 O O . PRO A 1 70 ? -21.196 15.177 16.295 1.00 57.41 70 PRO A O 1
ATOM 520 N N . ALA A 1 71 ? -22.649 14.305 14.793 1.00 61.88 71 ALA A N 1
ATOM 521 C CA . ALA A 1 71 ? -22.948 15.553 14.105 1.00 61.88 71 ALA A CA 1
ATOM 522 C C . ALA A 1 71 ? -23.389 16.607 15.138 1.00 61.88 71 ALA A C 1
ATOM 524 O O . ALA A 1 71 ? -24.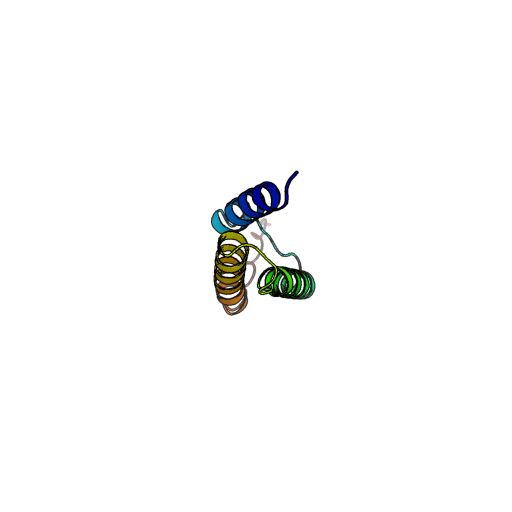130 16.257 16.064 1.00 61.88 71 ALA A O 1
ATOM 525 N N . PRO A 1 72 ? -22.943 17.872 15.022 1.00 52.62 72 PRO A N 1
ATOM 526 C CA . PRO A 1 72 ? -23.327 18.899 15.975 1.00 52.62 72 PRO A CA 1
ATOM 527 C C . PRO A 1 72 ? -24.853 19.007 15.992 1.00 52.62 72 PRO A C 1
ATOM 529 O O . PRO A 1 72 ? -25.479 19.272 14.965 1.00 52.62 72 PRO A O 1
ATOM 532 N N . ALA A 1 73 ? -25.440 18.757 17.163 1.00 58.88 73 ALA A N 1
ATOM 533 C CA . ALA A 1 73 ? -26.856 18.962 17.403 1.00 58.88 73 ALA A CA 1
ATOM 534 C C . ALA A 1 73 ? -27.158 20.448 17.183 1.00 58.88 73 ALA A C 1
ATOM 536 O O . ALA A 1 73 ? -26.774 21.302 17.983 1.00 58.88 73 ALA A O 1
ATOM 537 N N . VAL A 1 74 ? -27.802 20.758 16.059 1.00 65.00 74 VAL A N 1
ATOM 538 C CA . VAL A 1 74 ? -28.413 22.066 15.833 1.00 65.00 74 VAL A CA 1
ATOM 539 C C . VAL A 1 74 ? -29.565 22.182 16.827 1.00 65.00 74 VAL A C 1
ATOM 541 O O . VAL A 1 74 ? -30.456 21.335 16.850 1.00 65.00 74 VAL A O 1
ATOM 544 N N . GLY A 1 75 ? -29.461 23.185 17.697 1.00 64.50 75 GLY A N 1
ATOM 545 C CA . GLY A 1 75 ? -30.367 23.419 18.812 1.00 64.50 75 GLY A CA 1
ATOM 546 C C . GLY A 1 75 ? -31.814 23.694 18.403 1.00 64.50 75 GLY A C 1
ATOM 547 O O . GLY A 1 75 ? -32.098 24.127 17.285 1.00 64.50 75 GLY A O 1
ATOM 548 N N . LEU A 1 76 ? -32.697 23.455 19.370 1.00 55.59 76 LEU A N 1
ATOM 549 C CA . LEU A 1 76 ? -34.070 23.945 19.446 1.00 55.59 76 LEU A CA 1
ATOM 550 C C . LEU A 1 76 ? -34.191 24.804 20.704 1.00 55.59 76 LEU A C 1
ATOM 552 O O . LEU A 1 76 ? -33.653 24.362 21.748 1.00 55.59 76 LEU A O 1
#

Sequence (76 aa):
MDDEDFLGVLLDAVTETRLKLLTGDEARAVMMLLGALEDETRSEEVRAAAGEMRCRLGSRLALPAAPAGPAPAVGL

Radius of gyration: 15.99 Å; Cα contacts (8 Å, |Δi|>4): 37; chains: 1; bounding box: 48×33×37 Å

Secondary structure (DSSP, 8-state):
--HHHHHHHHHHHHHTT-----SHHHHHHHHHHHHHHT-TTS-HHHHHHHHHHHHHHHHHHHS-----PPPP----

Mean predicted aligned error: 11.38 Å

Solvent-accessible surface area (backbone atoms only — not comparable to full-atom values): 4651 Å² total; per-residue (Å²): 130,54,76,65,56,53,49,52,56,50,50,52,33,57,72,70,61,66,65,74,67,92,42,75,64,56,45,52,52,51,49,51,55,30,55,64,41,48,39,86,92,45,57,69,68,52,23,52,51,24,50,52,50,44,52,56,52,49,57,60,67,71,42,77,77,72,74,80,70,81,75,83,79,78,82,131

Nearest PDB structures (foldseek):
  4l7m-assembly2_B  TM=6.896E-01  e=1.533E+00  Thermococcus onnurineus NA1
  6nch-assembly1_B  TM=8.318E-01  e=8.742E+00  Bacillus cereus ATCC 14579
  4rxx-assembly1_A  TM=6.367E-01  e=3.895E+00  Homo sapiens

Foldseek 3Di:
DDPVVVLVVVLVCLVVVVDDDVDPVSLVVLLVVLVVQLDPVHDPVSNVSSVVSNVSSVVVVVPDPDPPPDDPPPDD